Protein AF-A0A8J2LD97-F1 (afdb_monomer_lite)

Structure (mmCIF, N/CA/C/O backbone):
data_AF-A0A8J2LD97-F1
#
_entry.id   AF-A0A8J2LD97-F1
#
loop_
_atom_site.group_PDB
_atom_site.id
_atom_site.type_symbol
_atom_site.label_atom_id
_atom_site.label_alt_id
_atom_site.label_comp_id
_atom_site.label_asym_id
_atom_site.label_entity_id
_atom_site.label_seq_id
_atom_site.pdbx_PDB_ins_code
_atom_site.Cartn_x
_atom_site.Cartn_y
_atom_site.Cartn_z
_atom_site.occupancy
_atom_site.B_iso_or_equiv
_atom_site.auth_seq_id
_atom_site.au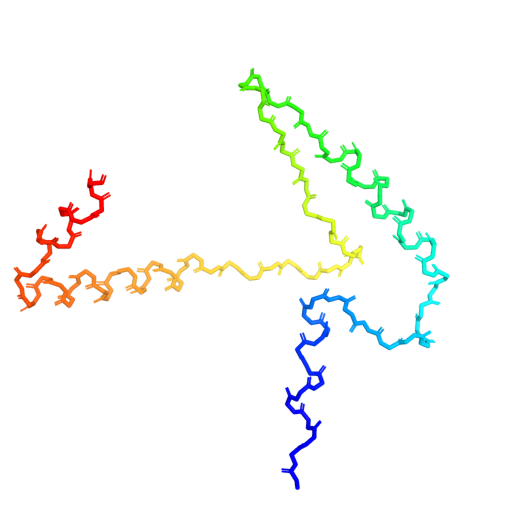th_comp_id
_atom_site.auth_asym_id
_atom_site.auth_atom_id
_atom_site.pdbx_PDB_model_num
ATOM 1 N N . MET A 1 1 ? -24.554 -20.482 -14.079 1.00 44.66 1 MET A N 1
ATOM 2 C CA . MET A 1 1 ? -23.519 -20.770 -13.064 1.00 44.66 1 MET A CA 1
ATOM 3 C C . MET A 1 1 ? -22.583 -19.559 -12.944 1.00 44.66 1 MET A C 1
ATOM 5 O O . MET A 1 1 ? -21.499 -19.591 -13.496 1.00 44.66 1 MET A O 1
ATOM 9 N N . LEU A 1 2 ? -23.025 -18.467 -12.299 1.00 48.50 2 LEU A N 1
ATOM 10 C CA . LEU A 1 2 ? -22.230 -17.252 -12.012 1.00 48.50 2 LEU A CA 1
ATOM 11 C C . LEU A 1 2 ? -22.862 -16.482 -10.827 1.00 48.50 2 LEU A C 1
ATOM 13 O O . LEU A 1 2 ? -23.422 -15.409 -11.012 1.00 48.50 2 LEU A O 1
ATOM 17 N N . THR A 1 3 ? -22.836 -17.034 -9.610 1.00 45.50 3 THR A N 1
ATOM 18 C CA . THR A 1 3 ? -23.392 -16.345 -8.418 1.00 45.50 3 THR A CA 1
ATOM 19 C C . THR A 1 3 ? -22.446 -16.278 -7.216 1.00 45.50 3 THR A C 1
ATOM 21 O O . THR A 1 3 ? -22.757 -15.603 -6.245 1.00 45.50 3 THR A O 1
ATOM 24 N N . LEU A 1 4 ? -21.262 -16.902 -7.265 1.00 54.19 4 LEU A N 1
ATOM 25 C CA . LEU A 1 4 ? -20.371 -16.996 -6.093 1.00 54.19 4 LEU A CA 1
ATOM 26 C C . LEU A 1 4 ? -19.225 -15.971 -6.048 1.00 54.19 4 LEU A C 1
ATOM 28 O O . LEU A 1 4 ? -18.601 -15.808 -5.004 1.00 54.19 4 LEU A O 1
ATOM 32 N N . LEU A 1 5 ? -18.933 -15.265 -7.146 1.00 51.12 5 LEU A N 1
ATOM 33 C CA . LEU A 1 5 ? -17.829 -14.291 -7.182 1.00 51.12 5 LEU A CA 1
ATOM 34 C C . LEU A 1 5 ? -18.249 -12.870 -6.784 1.00 51.12 5 LEU A C 1
ATOM 36 O O . LEU A 1 5 ? -17.404 -12.084 -6.364 1.00 51.12 5 LEU A O 1
ATOM 40 N N . THR A 1 6 ? -19.535 -12.530 -6.874 1.00 51.19 6 THR A N 1
ATOM 41 C CA . THR A 1 6 ? -20.039 -11.197 -6.508 1.00 51.19 6 THR A CA 1
ATOM 42 C C . THR A 1 6 ? -20.277 -11.039 -5.006 1.00 51.19 6 THR A C 1
ATOM 44 O O . THR A 1 6 ? -20.179 -9.925 -4.502 1.00 51.19 6 THR A O 1
ATOM 47 N N . LEU A 1 7 ? -20.500 -12.138 -4.276 1.00 50.31 7 LEU A N 1
ATOM 48 C CA . LEU A 1 7 ? -20.801 -12.106 -2.838 1.00 50.31 7 LEU A CA 1
ATOM 49 C C . LEU A 1 7 ? -19.565 -11.798 -1.968 1.00 50.31 7 LEU A C 1
ATOM 51 O O . LEU A 1 7 ? -19.684 -11.237 -0.889 1.00 50.31 7 LEU A O 1
ATOM 55 N N . ARG A 1 8 ? -18.350 -12.059 -2.470 1.00 50.66 8 ARG A N 1
ATOM 56 C CA . ARG A 1 8 ? -17.086 -11.848 -1.733 1.00 50.66 8 ARG A CA 1
ATOM 57 C C . ARG A 1 8 ? -16.509 -10.430 -1.807 1.00 50.66 8 ARG A C 1
ATOM 59 O O . ARG A 1 8 ? -15.445 -10.180 -1.249 1.00 50.66 8 ARG A O 1
ATOM 66 N N . LYS A 1 9 ? -17.165 -9.503 -2.513 1.00 53.88 9 LYS A N 1
ATOM 67 C CA . LYS A 1 9 ? -16.709 -8.102 -2.616 1.00 53.88 9 LYS A CA 1
ATOM 68 C C . LYS A 1 9 ? -17.286 -7.187 -1.532 1.00 53.88 9 LYS A C 1
ATOM 70 O O . LYS A 1 9 ? -16.741 -6.109 -1.331 1.00 53.88 9 LYS A O 1
ATOM 75 N N . LEU A 1 10 ? -18.351 -7.611 -0.852 1.00 52.88 10 LEU A N 1
ATOM 76 C CA . LEU A 1 10 ? -19.026 -6.833 0.191 1.00 52.88 10 LEU A CA 1
ATOM 77 C C . LEU A 1 10 ? -18.434 -7.093 1.586 1.00 52.88 10 LEU A C 1
ATOM 79 O O . LEU A 1 10 ? -18.164 -6.133 2.305 1.00 52.88 10 LEU A O 1
ATOM 83 N N . ASP A 1 11 ? -18.079 -8.344 1.900 1.00 49.84 11 ASP A N 1
ATOM 84 C CA . ASP A 1 11 ? -17.385 -8.697 3.153 1.00 49.84 11 ASP A CA 1
ATOM 85 C C . ASP A 1 11 ? -16.025 -7.997 3.304 1.00 49.84 11 ASP A C 1
ATOM 87 O O . ASP A 1 11 ? -15.653 -7.579 4.395 1.00 49.84 11 ASP A O 1
ATOM 91 N N . ALA A 1 12 ? -15.289 -7.795 2.205 1.00 53.72 12 ALA A N 1
ATOM 92 C CA . ALA A 1 12 ? -13.995 -7.104 2.231 1.00 53.72 12 ALA A CA 1
ATOM 93 C C . ALA A 1 12 ? -14.097 -5.607 2.596 1.00 53.72 12 ALA A C 1
ATOM 95 O O . ALA A 1 12 ? -13.087 -4.996 2.938 1.00 53.72 12 ALA A O 1
ATOM 96 N N . ILE A 1 13 ? -15.298 -5.020 2.507 1.00 58.50 13 ILE A N 1
ATOM 97 C CA . ILE A 1 13 ? -15.600 -3.624 2.875 1.00 58.50 13 ILE A CA 1
ATOM 98 C C . ILE A 1 13 ? -16.430 -3.585 4.181 1.00 58.50 13 ILE A C 1
ATOM 100 O O . ILE A 1 13 ? -16.805 -2.515 4.650 1.00 58.50 13 ILE A O 1
ATOM 104 N N . GLY A 1 14 ? -16.696 -4.739 4.809 1.00 52.72 14 GLY A N 1
ATOM 105 C CA . GLY A 1 14 ? -17.446 -4.827 6.066 1.00 52.72 14 GLY A CA 1
ATOM 106 C C . GLY A 1 14 ? -18.962 -4.675 5.916 1.00 52.72 14 GLY A C 1
ATOM 107 O O . GLY A 1 14 ? -19.632 -4.279 6.866 1.00 52.72 14 GLY A O 1
ATOM 108 N N . ILE A 1 15 ? -19.516 -4.962 4.734 1.00 57.59 15 ILE A N 1
ATOM 109 C CA . ILE A 1 15 ? -20.966 -4.984 4.512 1.00 57.59 15 ILE A CA 1
ATOM 110 C C . ILE A 1 15 ? -21.412 -6.449 4.509 1.00 57.59 15 ILE A C 1
ATOM 112 O O . ILE A 1 15 ? -21.332 -7.116 3.480 1.00 57.59 15 ILE A O 1
ATOM 116 N N . SER A 1 16 ? -21.867 -6.941 5.661 1.00 59.59 16 SER A N 1
ATOM 117 C CA . SER A 1 16 ? -22.441 -8.286 5.808 1.00 59.59 16 SER A CA 1
ATOM 118 C C . SER A 1 16 ? -23.968 -8.223 5.963 1.00 59.59 16 SER A C 1
ATOM 120 O O . SER A 1 16 ? -24.527 -7.189 6.337 1.00 59.59 16 SER A O 1
ATOM 122 N N . ASP A 1 17 ? -24.642 -9.327 5.627 1.00 52.84 17 ASP A N 1
ATOM 123 C CA . ASP A 1 17 ? -26.105 -9.442 5.626 1.00 52.84 17 ASP A CA 1
ATOM 124 C C . ASP A 1 17 ? -26.692 -9.269 7.040 1.00 52.84 17 ASP A C 1
ATOM 126 O O . ASP A 1 17 ? -26.146 -9.756 8.031 1.00 52.84 17 ASP A O 1
ATOM 130 N N . SER A 1 18 ? -27.828 -8.573 7.132 1.00 54.66 18 SER A N 1
ATOM 131 C CA . SER A 1 18 ? -28.391 -7.968 8.355 1.00 54.66 18 SER A CA 1
ATOM 132 C C . SER A 1 18 ? -28.826 -8.935 9.470 1.00 54.66 18 SER A C 1
ATOM 134 O O . SER A 1 18 ? -29.453 -8.503 10.436 1.00 54.66 18 SER A O 1
ATOM 136 N N . ALA A 1 19 ? -28.571 -10.236 9.330 1.00 51.84 19 ALA A N 1
ATOM 137 C CA . ALA A 1 19 ? -29.089 -11.281 10.211 1.00 51.84 19 ALA A CA 1
ATOM 138 C C . ALA A 1 19 ? -28.093 -11.758 11.288 1.00 51.84 19 ALA A C 1
ATOM 140 O O . ALA A 1 19 ? -28.514 -12.429 12.227 1.00 51.84 19 ALA A O 1
ATOM 141 N N . GLU A 1 20 ? -26.803 -11.408 11.194 1.00 51.97 20 GLU A N 1
ATOM 142 C CA . GLU A 1 20 ? -25.760 -11.863 12.141 1.00 51.97 20 GLU A CA 1
ATOM 143 C C . GLU A 1 20 ? -25.262 -10.771 13.106 1.00 51.97 20 GLU A C 1
ATOM 145 O O . GLU A 1 20 ? -24.351 -10.987 13.909 1.00 51.97 20 GLU A O 1
ATOM 150 N N . CYS A 1 21 ? -25.861 -9.584 13.075 1.00 50.66 21 CYS A N 1
ATOM 151 C CA . CYS A 1 21 ? -25.439 -8.481 13.924 1.00 50.66 21 CYS A CA 1
ATOM 152 C C . CYS A 1 21 ? -25.938 -8.691 15.371 1.00 50.66 21 CYS A C 1
ATOM 154 O O . CYS A 1 21 ? -27.137 -8.628 15.643 1.00 50.66 21 CYS A O 1
ATOM 156 N N . LYS A 1 22 ? -25.016 -8.786 16.346 1.00 55.38 22 LYS A N 1
ATOM 157 C CA . LYS A 1 22 ? -25.221 -8.054 17.620 1.00 55.38 22 LYS A CA 1
ATOM 158 C C . LYS A 1 22 ? -25.706 -6.648 17.255 1.00 55.38 22 LYS A C 1
ATOM 160 O O . LYS A 1 22 ? -25.234 -6.174 16.222 1.00 55.38 22 LYS A O 1
ATOM 165 N N . SER A 1 23 ? -26.629 -6.040 18.018 1.00 65.88 23 SER A N 1
ATOM 166 C CA . SER A 1 23 ? -27.308 -4.795 17.604 1.00 65.88 23 SER A CA 1
ATOM 167 C C . SER A 1 23 ? -26.296 -3.880 16.917 1.00 65.88 23 SER A C 1
ATOM 169 O O . SER A 1 23 ? -25.194 -3.645 17.420 1.00 65.88 23 SER A O 1
ATOM 171 N N . ARG A 1 24 ? -26.577 -3.528 15.665 1.00 65.88 24 ARG A N 1
ATOM 172 C CA . ARG A 1 24 ? -25.647 -2.783 14.816 1.00 65.88 24 ARG A CA 1
ATOM 173 C C . ARG A 1 24 ? -25.109 -1.552 15.560 1.00 65.88 24 ARG A C 1
ATOM 175 O O . ARG A 1 24 ? -23.936 -1.214 15.412 1.00 65.8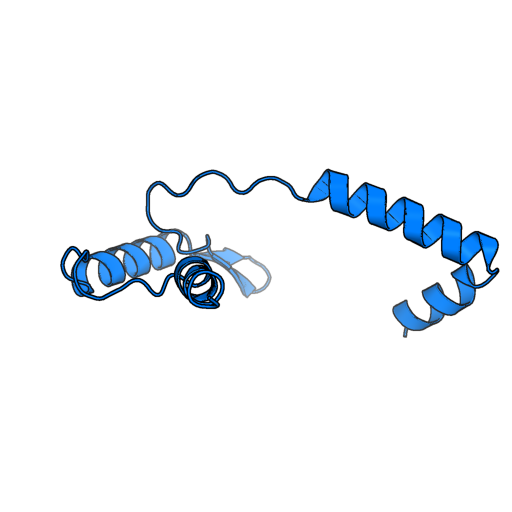8 24 ARG A O 1
ATOM 182 N N . GLU A 1 25 ? -25.947 -0.966 16.415 1.00 70.69 25 GLU A N 1
ATOM 183 C CA . GLU A 1 25 ? -25.602 0.123 17.320 1.00 70.69 25 GLU A CA 1
ATOM 184 C C . GLU A 1 25 ? -24.448 -0.206 18.286 1.00 70.69 25 GLU A C 1
ATOM 186 O O . GLU A 1 25 ? -23.535 0.606 18.426 1.00 70.69 25 GLU A O 1
ATOM 191 N N . ASP A 1 26 ? -24.422 -1.386 18.914 1.00 74.56 26 ASP A N 1
ATOM 192 C CA . ASP A 1 26 ? -23.370 -1.760 19.873 1.00 74.56 26 ASP A CA 1
ATOM 193 C C . ASP A 1 26 ? -21.991 -1.866 19.196 1.00 74.56 26 ASP A C 1
ATOM 195 O O . ASP A 1 26 ? -20.967 -1.471 19.764 1.00 74.56 26 ASP A O 1
ATOM 199 N N . LEU A 1 27 ? -21.952 -2.382 17.962 1.00 71.88 27 LEU A N 1
ATOM 200 C CA . LEU A 1 27 ? -20.723 -2.480 17.167 1.00 71.88 27 LEU A CA 1
ATOM 201 C C . LEU A 1 27 ? -20.237 -1.106 16.698 1.00 71.88 27 LEU A C 1
ATOM 203 O O . LEU A 1 27 ? -19.044 -0.810 16.790 1.00 71.88 27 LEU A O 1
ATOM 207 N N . GLU A 1 28 ? -21.155 -0.258 16.233 1.00 74.19 28 GLU A N 1
ATOM 208 C CA . GLU A 1 28 ? -20.852 1.123 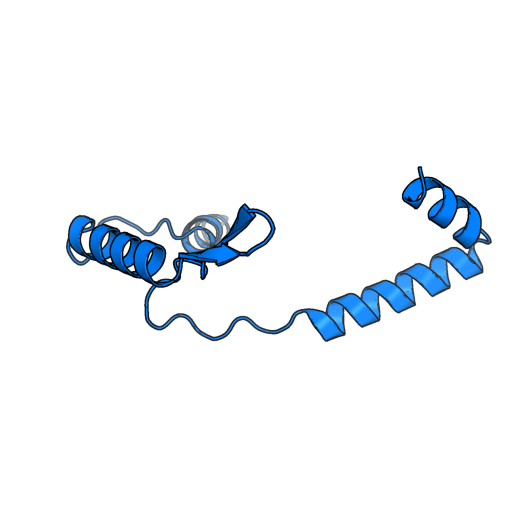15.851 1.00 74.19 28 GLU A CA 1
ATOM 209 C C . GLU A 1 28 ? -20.319 1.924 17.049 1.00 74.19 28 GLU A C 1
ATOM 211 O O . GLU A 1 28 ? -19.322 2.641 16.932 1.00 74.19 28 GLU A O 1
ATOM 216 N N . GLN A 1 29 ? -20.918 1.748 18.228 1.00 79.94 29 GLN A N 1
ATOM 217 C CA . GLN A 1 29 ? -20.505 2.443 19.442 1.00 79.94 29 GLN A CA 1
ATOM 218 C C . GLN A 1 29 ? -19.131 1.978 19.941 1.00 79.94 29 GLN A C 1
ATOM 220 O O . GLN A 1 29 ? -18.308 2.811 20.334 1.00 79.94 29 GLN A O 1
ATOM 225 N N . ALA A 1 30 ? -18.836 0.679 19.858 1.00 78.06 30 ALA A N 1
ATOM 226 C CA . ALA A 1 30 ? -17.507 0.150 20.161 1.00 78.06 30 ALA A CA 1
ATOM 227 C C . ALA A 1 30 ? -16.435 0.670 19.183 1.00 78.06 30 ALA A C 1
ATOM 229 O O . ALA A 1 30 ? -15.338 1.042 19.608 1.00 78.06 30 ALA A O 1
ATOM 230 N N . ALA A 1 31 ? -16.753 0.753 17.886 1.00 75.06 31 ALA A N 1
ATOM 231 C CA . ALA A 1 31 ? -15.845 1.292 16.873 1.00 75.06 31 ALA A CA 1
ATOM 232 C C . ALA A 1 31 ? -15.548 2.784 17.100 1.00 75.06 31 ALA A C 1
ATOM 234 O O . ALA A 1 31 ? -14.391 3.203 17.022 1.00 75.06 31 ALA A O 1
ATOM 235 N N . LEU A 1 32 ? -16.569 3.577 17.447 1.00 80.56 32 LEU A N 1
ATOM 236 C CA . LEU A 1 32 ? -16.411 4.995 17.782 1.00 80.56 32 LEU A CA 1
ATOM 237 C C . LEU A 1 32 ? -15.542 5.203 19.027 1.00 80.56 32 LEU A C 1
ATOM 239 O O . LEU A 1 32 ? -14.645 6.047 19.009 1.00 80.56 32 LEU A O 1
ATOM 243 N N . GLN A 1 33 ? -15.769 4.425 20.090 1.00 82.88 33 GLN A N 1
ATOM 244 C CA . GLN A 1 33 ? -14.945 4.491 21.301 1.00 82.88 33 GLN A CA 1
ATOM 245 C C . GLN A 1 33 ? -13.482 4.145 21.006 1.00 82.88 33 GLN A C 1
ATOM 247 O O . GLN A 1 33 ? -12.580 4.865 21.437 1.00 82.88 33 GLN A O 1
ATOM 252 N N . TYR A 1 34 ? -13.238 3.086 20.230 1.00 81.19 34 TYR A N 1
ATOM 253 C CA . TYR A 1 34 ? -11.887 2.691 19.835 1.00 81.19 34 TYR A CA 1
ATOM 254 C C . TYR A 1 34 ? -11.196 3.766 18.986 1.00 81.19 34 TYR A C 1
ATOM 256 O O . TYR A 1 34 ? -10.025 4.085 19.206 1.00 81.19 34 TYR A O 1
ATOM 264 N N . PHE A 1 35 ? -11.921 4.373 18.046 1.00 80.12 35 PHE A N 1
ATOM 265 C CA . PHE A 1 35 ? -11.401 5.461 17.222 1.00 80.12 35 PHE A CA 1
ATOM 266 C C . PHE A 1 35 ? -11.004 6.678 18.068 1.00 80.12 35 PHE A C 1
ATOM 268 O O . PHE A 1 35 ? -9.906 7.207 17.910 1.00 80.12 35 PHE A O 1
ATOM 275 N N . GLN A 1 36 ? -11.852 7.093 19.013 1.00 82.50 36 GLN A N 1
ATOM 276 C CA . GLN A 1 36 ? -11.547 8.212 19.913 1.00 82.50 36 GLN A CA 1
ATOM 277 C C . GLN A 1 36 ? -10.319 7.942 20.789 1.00 82.50 36 GLN A C 1
ATOM 279 O O . GLN A 1 36 ? -9.508 8.840 20.987 1.00 82.50 36 GLN A O 1
ATOM 284 N N . GLN A 1 37 ? -10.166 6.715 21.293 1.00 82.38 37 GLN A N 1
ATOM 285 C CA . GLN A 1 37 ? -9.023 6.330 22.127 1.00 82.38 37 GLN A CA 1
ATOM 286 C C . GLN A 1 37 ? -7.718 6.205 21.335 1.00 82.38 37 GLN A C 1
ATOM 288 O O . GLN A 1 37 ? -6.651 6.494 21.867 1.00 82.38 37 GLN A O 1
ATOM 293 N N . SER A 1 38 ? -7.794 5.756 20.082 1.00 80.44 38 SER A N 1
ATOM 294 C CA . SER A 1 38 ? -6.617 5.531 19.237 1.00 80.44 38 SER A CA 1
ATOM 295 C C . SER A 1 38 ? -6.194 6.754 18.425 1.00 80.44 38 SER A C 1
ATOM 297 O O . SER A 1 38 ? -5.108 6.744 17.849 1.00 80.44 38 SER A O 1
ATOM 299 N N . THR A 1 39 ? -7.020 7.803 18.375 1.00 83.06 39 THR A N 1
ATOM 300 C CA . THR A 1 39 ? -6.687 9.043 17.674 1.00 83.06 39 THR A CA 1
ATOM 301 C C . THR A 1 39 ? -5.784 9.918 18.536 1.00 83.06 39 THR A C 1
ATOM 303 O O . THR A 1 39 ? -6.210 10.479 19.544 1.00 83.06 39 THR A O 1
ATOM 306 N N . THR A 1 40 ? -4.542 10.097 18.100 1.00 86.19 40 THR A N 1
ATOM 307 C CA . THR A 1 40 ? -3.565 10.999 18.713 1.00 86.19 40 THR A CA 1
ATOM 308 C C . THR A 1 40 ? -3.252 12.149 17.764 1.00 86.19 40 THR A C 1
ATOM 310 O O . THR A 1 40 ? -3.086 11.965 16.558 1.00 86.19 40 THR A O 1
ATOM 313 N N . ARG A 1 41 ? -3.166 13.368 18.303 1.00 86.56 41 ARG A N 1
ATOM 314 C CA . ARG A 1 41 ? -2.708 14.533 17.544 1.00 86.56 41 ARG A CA 1
ATOM 315 C C . ARG A 1 41 ? -1.189 14.634 17.640 1.00 86.56 41 ARG A C 1
ATOM 317 O O . ARG A 1 41 ? -0.646 14.767 18.732 1.00 86.56 41 ARG A O 1
ATOM 324 N N . LEU A 1 42 ? -0.528 14.598 16.493 1.00 86.19 42 LEU A N 1
ATOM 325 C CA . LEU A 1 42 ? 0.910 14.781 16.358 1.00 86.19 42 LEU A CA 1
ATOM 326 C C . LEU A 1 42 ? 1.280 16.268 16.463 1.00 86.19 42 LEU A C 1
ATOM 328 O O . LEU A 1 42 ? 0.481 17.156 16.153 1.00 86.19 42 LEU A O 1
ATOM 332 N N . GLU A 1 43 ? 2.524 16.544 16.856 1.00 85.75 43 GLU A N 1
ATOM 333 C CA . GLU A 1 43 ? 3.044 17.906 17.070 1.00 85.75 43 GLU A CA 1
ATOM 334 C C . GLU A 1 43 ? 2.998 18.781 15.806 1.00 85.75 43 GLU A C 1
ATOM 336 O O . GLU A 1 43 ? 2.805 19.991 15.883 1.00 85.75 43 GLU A O 1
ATOM 341 N N . ASN A 1 44 ? 3.081 18.168 14.623 1.00 88.44 44 ASN A N 1
ATOM 342 C CA . ASN A 1 44 ? 2.949 18.846 13.328 1.00 88.44 44 ASN A CA 1
ATOM 343 C C . ASN A 1 44 ? 1.490 19.172 12.938 1.00 88.44 44 ASN A C 1
ATOM 345 O O . ASN A 1 44 ? 1.229 19.587 11.809 1.00 88.44 44 ASN A O 1
ATOM 349 N N . GLY A 1 45 ? 0.532 18.940 13.839 1.00 85.50 45 GLY A N 1
ATOM 350 C CA . GLY A 1 45 ? -0.888 19.203 13.624 1.00 85.50 45 GLY A CA 1
ATOM 351 C C . GLY A 1 45 ? -1.648 18.109 12.871 1.00 85.50 45 GLY A C 1
ATOM 352 O O . GLY A 1 45 ? -2.845 18.283 12.648 1.00 85.50 45 GLY A O 1
ATOM 353 N N . ARG A 1 46 ? -1.003 16.994 12.498 1.00 88.56 46 ARG A N 1
ATOM 354 C CA . ARG A 1 46 ? -1.670 15.833 11.883 1.00 88.56 46 ARG A CA 1
ATOM 355 C C . ARG A 1 46 ? -2.313 14.941 12.946 1.00 88.56 46 ARG A C 1
ATOM 357 O O . ARG A 1 46 ? -1.873 14.922 14.090 1.00 88.56 46 ARG A O 1
ATOM 364 N N . PHE A 1 47 ? -3.338 14.190 12.561 1.00 83.75 47 PHE A N 1
ATOM 365 C CA . PHE A 1 47 ? -3.931 13.155 13.406 1.00 83.75 47 PHE A CA 1
ATOM 366 C C . PHE A 1 47 ? -3.470 11.784 12.925 1.00 83.75 47 PHE A C 1
ATOM 368 O O . PHE A 1 47 ? -3.484 11.511 11.725 1.00 83.75 47 PHE A O 1
ATOM 375 N N . GLU A 1 48 ? -3.081 10.937 13.865 1.00 80.75 48 GLU A N 1
ATOM 376 C CA . GLU A 1 48 ? -2.849 9.516 13.649 1.00 80.75 48 GLU A CA 1
ATOM 377 C C . GLU A 1 48 ? -3.942 8.757 14.394 1.00 80.75 48 GLU A C 1
ATOM 379 O O . GLU A 1 48 ? -4.168 9.016 15.572 1.00 80.75 48 GLU A O 1
ATOM 384 N N . ALA A 1 49 ? -4.651 7.865 13.711 1.00 79.38 49 ALA A N 1
ATOM 385 C CA . ALA A 1 49 ? -5.680 7.027 14.308 1.00 79.38 49 ALA A CA 1
ATOM 386 C C . ALA A 1 49 ? -5.417 5.576 13.922 1.00 79.38 49 ALA A C 1
ATOM 388 O O . ALA A 1 49 ? -5.052 5.292 12.775 1.00 79.38 49 ALA A O 1
ATOM 389 N N . ALA A 1 50 ? -5.626 4.655 14.861 1.00 72.44 50 ALA A N 1
ATOM 390 C CA . ALA A 1 50 ? -5.648 3.246 14.507 1.00 72.44 50 ALA A CA 1
ATOM 391 C C . ALA A 1 50 ? -6.877 2.980 13.633 1.00 72.44 50 ALA A C 1
ATOM 393 O O . ALA A 1 50 ? -7.958 3.535 13.846 1.00 72.44 50 ALA A O 1
ATOM 394 N N . LEU A 1 51 ? -6.707 2.127 12.627 1.00 69.81 51 LEU A N 1
ATOM 395 C CA . LEU A 1 51 ? -7.814 1.725 11.771 1.00 69.81 51 LEU A CA 1
ATOM 396 C C . LEU A 1 51 ? -8.916 1.076 12.633 1.00 69.81 51 LEU A C 1
ATOM 398 O O . LEU A 1 51 ? -8.594 0.286 13.527 1.00 69.81 51 LEU A O 1
ATOM 402 N N . PRO A 1 52 ? -10.200 1.406 12.394 1.00 64.69 52 PRO A N 1
ATOM 403 C CA . PRO A 1 52 ? -11.323 0.906 13.180 1.00 64.69 52 PRO A CA 1
ATOM 404 C C . PRO A 1 52 ? -11.630 -0.538 12.766 1.00 64.69 52 PRO A C 1
ATOM 406 O O . PRO A 1 52 ? -12.629 -0.827 12.110 1.00 64.69 52 PRO A O 1
ATOM 409 N N . TRP A 1 53 ? -10.717 -1.452 13.081 1.00 64.62 53 TRP A N 1
ATOM 410 C CA . TRP A 1 53 ? -10.905 -2.869 12.819 1.00 64.62 53 TRP A CA 1
ATOM 411 C C . TRP A 1 53 ? -11.960 -3.441 13.761 1.00 64.62 53 TRP A C 1
ATOM 413 O O . TRP A 1 53 ? -12.056 -3.068 14.932 1.00 64.62 53 TRP A O 1
ATOM 423 N N . ILE A 1 54 ? -12.701 -4.426 13.266 1.00 60.59 54 ILE A N 1
ATOM 424 C CA . ILE A 1 54 ? -13.519 -5.288 14.113 1.00 60.59 54 ILE A CA 1
ATOM 425 C C . ILE A 1 54 ? -12.570 -6.045 15.059 1.00 60.59 54 ILE A C 1
ATOM 427 O O . ILE A 1 54 ? -11.554 -6.599 14.629 1.00 60.59 54 ILE A O 1
ATOM 431 N N . GLN A 1 55 ? -12.887 -6.053 16.356 1.00 62.41 55 GLN A N 1
ATOM 432 C CA . GLN A 1 55 ? -12.150 -6.807 17.376 1.00 62.41 55 GLN A CA 1
ATOM 433 C C . GLN A 1 55 ? -11.963 -8.269 16.929 1.00 62.41 55 GLN A C 1
ATOM 435 O O . GLN A 1 55 ? -12.934 -8.944 16.594 1.00 62.41 55 GLN A O 1
ATOM 440 N N . GLY A 1 56 ? -10.718 -8.761 16.929 1.00 63.62 56 GLY A N 1
ATOM 441 C CA . GLY A 1 56 ? -10.391 -10.138 16.535 1.00 63.62 56 GLY A CA 1
ATOM 442 C C . GLY A 1 56 ? -10.038 -10.344 15.057 1.00 63.62 56 GLY A C 1
ATOM 443 O O . GLY A 1 56 ? -9.882 -11.489 14.634 1.00 63.62 56 GLY A O 1
ATOM 444 N N . HIS A 1 57 ? -9.882 -9.276 14.268 1.00 66.12 57 HIS A N 1
ATOM 445 C CA . HIS A 1 57 ? -9.392 -9.405 12.896 1.00 66.12 57 HIS A CA 1
ATOM 446 C C . HIS A 1 57 ? -7.947 -9.953 12.873 1.00 66.12 57 HIS A C 1
ATOM 448 O O . HIS A 1 57 ? -7.105 -9.487 13.650 1.00 66.12 57 HIS A O 1
ATOM 454 N N . PRO A 1 58 ? -7.621 -10.922 11.994 1.00 69.81 58 PRO A N 1
ATOM 455 C CA . PRO A 1 58 ? -6.259 -11.430 11.861 1.00 69.81 58 PRO A CA 1
ATOM 456 C C . PRO A 1 58 ? -5.290 -10.313 11.462 1.00 69.81 58 PRO A C 1
ATOM 458 O O . PRO A 1 58 ? -5.655 -9.381 10.739 1.00 69.81 58 PRO A O 1
ATOM 461 N N . ILE A 1 59 ? -4.037 -10.430 11.911 1.00 73.19 59 ILE A N 1
ATOM 462 C CA . ILE A 1 59 ? -2.958 -9.532 11.488 1.00 73.19 59 ILE A CA 1
ATOM 463 C C . ILE A 1 59 ? -2.899 -9.560 9.960 1.00 73.19 59 ILE A C 1
ATOM 465 O O . ILE A 1 59 ? -2.829 -10.635 9.357 1.00 73.19 59 ILE A O 1
ATOM 469 N N . LEU A 1 60 ? -2.953 -8.383 9.335 1.00 75.19 60 LEU A N 1
ATOM 470 C CA . LEU A 1 60 ? -2.839 -8.291 7.887 1.00 75.19 60 LEU A CA 1
ATOM 471 C C . LEU A 1 60 ? -1.476 -8.840 7.451 1.00 75.19 60 LEU A C 1
ATOM 473 O O . LEU A 1 60 ? -0.455 -8.476 8.042 1.00 75.19 60 LEU A O 1
ATOM 477 N N . PRO A 1 61 ? -1.429 -9.698 6.421 1.00 80.19 61 PRO A N 1
ATOM 478 C CA . PRO A 1 61 ? -0.157 -10.154 5.894 1.00 80.19 61 PRO A CA 1
ATOM 479 C C . PRO A 1 61 ? 0.621 -8.951 5.351 1.00 80.19 61 PRO A C 1
ATOM 481 O O . PRO A 1 61 ? 0.072 -8.127 4.615 1.00 80.19 61 PRO A O 1
ATOM 484 N N . SER A 1 62 ? 1.906 -8.859 5.699 1.00 85.62 62 SER A N 1
ATOM 485 C CA . SER A 1 62 ? 2.778 -7.829 5.134 1.00 85.62 62 SER A CA 1
ATOM 486 C C . SER A 1 62 ? 2.896 -8.025 3.621 1.00 85.62 62 SER A C 1
ATOM 488 O O . SER A 1 62 ? 3.188 -9.121 3.139 1.00 85.62 62 SER A O 1
ATOM 490 N N . ASN A 1 63 ? 2.672 -6.952 2.861 1.00 91.00 63 ASN A N 1
ATOM 491 C CA . ASN A 1 63 ? 2.866 -6.926 1.412 1.00 91.00 63 ASN A CA 1
ATOM 492 C C . ASN A 1 63 ? 4.276 -6.453 1.012 1.00 91.00 63 ASN A C 1
ATOM 494 O O . ASN A 1 63 ? 4.554 -6.331 -0.183 1.00 91.00 63 ASN A O 1
ATOM 498 N N . GLU A 1 64 ? 5.153 -6.208 1.986 1.00 91.38 64 GLU A N 1
ATOM 499 C CA . GLU A 1 64 ? 6.467 -5.593 1.799 1.00 91.38 64 GLU A CA 1
ATOM 500 C C . GLU A 1 64 ?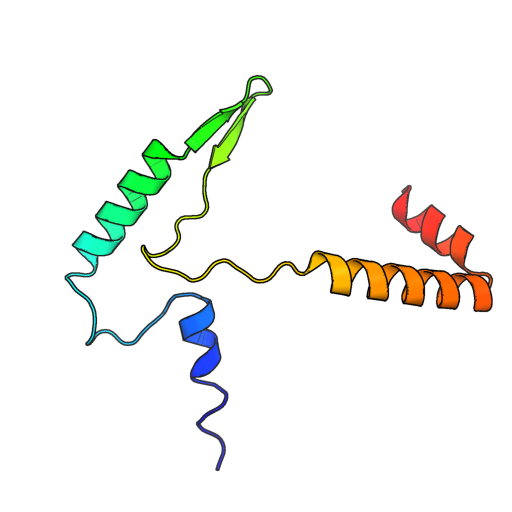 7.354 -6.403 0.850 1.00 91.38 64 GLU A C 1
ATOM 502 O O . GLU A 1 64 ? 7.843 -5.877 -0.148 1.00 91.38 64 GLU A O 1
ATOM 507 N N . GLU A 1 65 ? 7.501 -7.708 1.089 1.00 93.88 65 GLU A N 1
ATOM 508 C CA . GLU A 1 65 ? 8.363 -8.566 0.267 1.00 93.88 65 GLU A CA 1
ATOM 509 C C . GLU A 1 65 ? 7.873 -8.638 -1.190 1.00 93.88 65 GLU A C 1
ATOM 511 O O . GLU A 1 65 ? 8.657 -8.607 -2.143 1.00 93.88 65 GLU A O 1
ATOM 516 N N . VAL A 1 66 ? 6.552 -8.700 -1.378 1.00 94.44 66 VAL A N 1
ATOM 517 C CA . VAL A 1 66 ? 5.927 -8.738 -2.706 1.00 94.44 66 VAL A CA 1
ATOM 518 C C . VAL A 1 66 ? 6.113 -7.403 -3.422 1.00 94.44 66 VAL A C 1
ATOM 520 O O . VAL A 1 66 ? 6.438 -7.388 -4.612 1.00 94.44 66 VAL A O 1
ATOM 523 N N . ALA A 1 67 ? 5.927 -6.290 -2.714 1.00 96.00 67 ALA A N 1
ATOM 524 C CA . ALA A 1 67 ? 6.150 -4.953 -3.248 1.00 96.00 67 ALA A CA 1
ATOM 525 C C . ALA A 1 67 ? 7.621 -4.757 -3.643 1.00 96.00 67 ALA A C 1
ATOM 527 O O . ALA A 1 67 ? 7.893 -4.325 -4.762 1.00 96.00 67 ALA A O 1
ATOM 528 N N . MET A 1 68 ? 8.560 -5.183 -2.796 1.00 96.50 68 MET A N 1
ATOM 529 C CA . MET A 1 68 ? 9.996 -5.116 -3.070 1.00 96.50 68 MET A CA 1
ATOM 530 C C . MET A 1 68 ? 10.379 -5.941 -4.306 1.00 96.50 68 MET A C 1
ATOM 532 O O . MET A 1 68 ? 11.066 -5.453 -5.204 1.00 96.50 68 MET A O 1
ATOM 536 N N . LYS A 1 69 ? 9.875 -7.176 -4.427 1.00 97.69 69 LYS A N 1
ATOM 537 C CA . LYS A 1 69 ? 10.098 -8.012 -5.622 1.00 97.69 69 LYS A CA 1
ATOM 538 C C . LYS A 1 69 ? 9.556 -7.357 -6.894 1.00 97.69 69 LYS A C 1
ATOM 540 O O . LYS A 1 69 ? 10.212 -7.400 -7.938 1.00 97.69 69 LYS A O 1
ATOM 545 N N . ARG A 1 70 ? 8.367 -6.748 -6.820 1.00 97.81 70 ARG A N 1
ATOM 546 C CA . ARG A 1 70 ? 7.767 -6.012 -7.946 1.00 97.81 70 ARG A CA 1
ATOM 547 C C . ARG A 1 70 ? 8.599 -4.795 -8.325 1.00 97.81 70 ARG A C 1
ATOM 549 O O . ARG A 1 70 ? 8.824 -4.605 -9.517 1.00 97.81 70 ARG A O 1
ATOM 556 N N . LEU A 1 71 ? 9.084 -4.042 -7.339 1.00 96.56 71 LEU A N 1
ATOM 557 C CA . LEU A 1 71 ? 9.967 -2.899 -7.544 1.00 96.56 71 LEU A CA 1
ATOM 558 C C . LEU A 1 71 ? 11.220 -3.324 -8.310 1.00 96.56 71 LEU A C 1
ATOM 560 O O . LEU A 1 71 ? 11.442 -2.846 -9.415 1.00 96.56 71 LEU A O 1
ATOM 564 N N . VAL A 1 72 ? 11.961 -4.314 -7.802 1.00 97.69 72 VAL A N 1
ATOM 565 C CA . VAL A 1 72 ? 13.180 -4.818 -8.460 1.00 97.69 72 VAL A CA 1
ATOM 566 C C . VAL A 1 72 ? 12.897 -5.290 -9.889 1.00 97.69 72 VAL A C 1
ATOM 568 O O . VAL A 1 72 ? 13.667 -5.008 -10.807 1.00 97.69 72 VAL A O 1
ATOM 571 N N . SER A 1 73 ? 11.789 -6.005 -10.109 1.00 97.75 73 SER A N 1
ATOM 572 C CA . SER A 1 73 ? 11.413 -6.463 -11.451 1.00 97.75 73 SER A CA 1
ATOM 573 C C . SER A 1 73 ? 11.086 -5.305 -12.396 1.00 97.75 73 SER A C 1
ATOM 575 O O . SER A 1 73 ? 11.498 -5.337 -13.557 1.00 97.75 73 SER A O 1
ATOM 577 N N . ALA A 1 74 ? 10.360 -4.294 -11.917 1.00 96.31 74 ALA A N 1
ATOM 578 C CA . ALA A 1 74 ? 10.022 -3.108 -12.692 1.00 96.31 74 ALA A CA 1
ATOM 579 C C . ALA A 1 74 ? 11.278 -2.296 -13.040 1.00 96.31 74 ALA A C 1
ATOM 581 O O . ALA A 1 74 ? 11.477 -1.983 -14.212 1.00 96.31 74 ALA A O 1
ATOM 582 N N . THR A 1 75 ? 12.166 -2.059 -12.070 1.00 96.06 75 THR A N 1
ATOM 583 C CA . THR A 1 75 ? 13.446 -1.364 -12.278 1.00 96.06 75 THR A CA 1
ATOM 584 C C . THR A 1 75 ? 14.288 -2.062 -13.343 1.00 96.06 75 THR A C 1
ATOM 586 O O . THR A 1 75 ? 14.671 -1.428 -14.322 1.00 96.06 75 THR A O 1
ATOM 589 N N . ARG A 1 76 ? 14.468 -3.388 -13.250 1.00 97.44 76 ARG A N 1
ATOM 590 C CA . ARG A 1 76 ? 15.220 -4.159 -14.262 1.00 97.44 76 ARG A CA 1
ATOM 591 C C . ARG A 1 76 ? 14.622 -4.046 -15.664 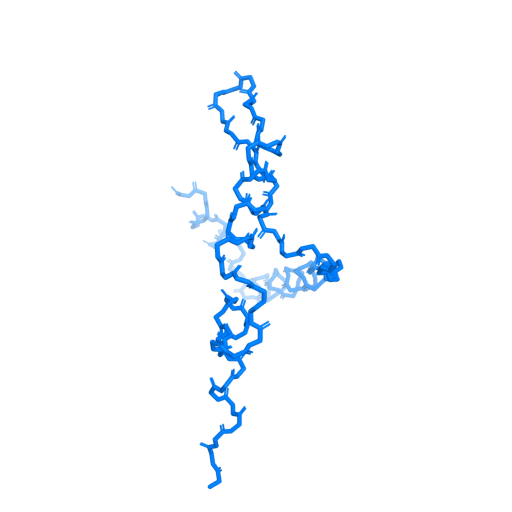1.00 97.44 76 ARG A C 1
ATOM 593 O O . ARG A 1 76 ? 15.356 -3.995 -16.647 1.00 97.44 76 ARG A O 1
ATOM 600 N N . LYS A 1 77 ? 13.290 -4.026 -15.781 1.00 97.56 77 LYS A N 1
ATOM 601 C CA . LYS A 1 77 ? 12.620 -3.832 -17.077 1.00 97.56 77 LYS A CA 1
ATOM 602 C C . LYS A 1 77 ? 12.865 -2.430 -17.629 1.00 97.56 77 LYS A C 1
ATOM 604 O O . LYS A 1 77 ? 13.103 -2.297 -18.823 1.00 97.56 77 LYS A O 1
ATOM 609 N N . LEU A 1 78 ? 12.814 -1.405 -16.782 1.00 96.81 78 LEU A N 1
ATOM 610 C CA . LEU A 1 78 ? 13.074 -0.022 -17.185 1.00 96.81 78 LEU A CA 1
ATOM 611 C C . LEU A 1 78 ? 14.526 0.179 -17.630 1.00 96.81 78 LEU A C 1
ATOM 613 O O . LEU A 1 78 ? 14.758 0.826 -18.650 1.00 96.81 78 LEU A O 1
ATOM 617 N N . GLU A 1 79 ? 15.483 -0.427 -16.926 1.00 96.44 79 GLU A N 1
ATOM 618 C CA . GLU A 1 79 ? 16.898 -0.449 -17.314 1.00 96.44 79 GLU A CA 1
ATOM 619 C C . GLU A 1 79 ? 17.104 -1.144 -18.663 1.00 96.44 79 GLU A C 1
ATOM 621 O O . GLU A 1 79 ? 17.745 -0.586 -19.54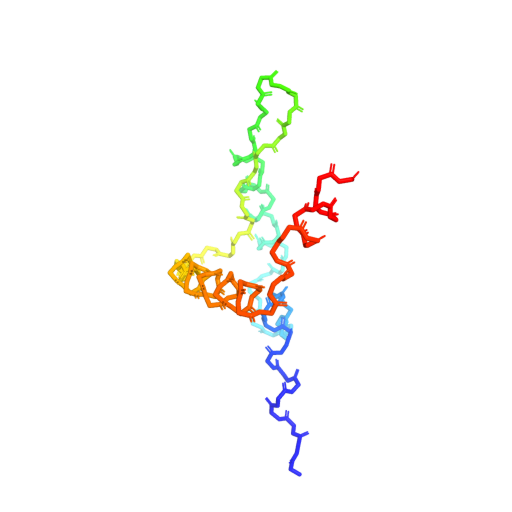9 1.00 96.44 79 GLU A O 1
ATOM 626 N N . ALA A 1 80 ? 16.500 -2.322 -18.860 1.00 96.75 80 ALA A N 1
ATOM 627 C CA . ALA A 1 80 ? 16.585 -3.058 -20.122 1.00 96.75 80 ALA A CA 1
ATOM 628 C C . ALA A 1 80 ? 15.985 -2.286 -21.312 1.00 96.75 80 ALA A C 1
ATOM 630 O O . ALA A 1 80 ? 16.414 -2.468 -22.448 1.00 96.75 80 ALA A O 1
ATOM 631 N N . LEU A 1 81 ? 14.999 -1.422 -21.055 1.00 96.62 81 LEU A N 1
ATOM 632 C CA . LEU A 1 81 ? 14.397 -0.539 -22.054 1.00 96.62 81 LEU A CA 1
ATOM 633 C C . LEU A 1 81 ? 15.148 0.793 -22.216 1.00 96.62 81 LEU A C 1
ATOM 635 O O . LEU A 1 81 ? 14.769 1.579 -23.081 1.00 96.62 81 LEU A O 1
ATOM 639 N N . GLY A 1 82 ? 16.162 1.073 -21.387 1.00 95.75 82 GLY A N 1
ATOM 640 C CA . GLY A 1 82 ? 16.876 2.353 -21.363 1.00 95.75 82 GLY A CA 1
ATOM 641 C C . GLY A 1 82 ? 16.025 3.542 -20.900 1.00 95.75 82 GLY A C 1
ATOM 642 O O . GLY A 1 82 ? 16.390 4.680 -21.161 1.00 95.75 82 GLY A O 1
ATOM 643 N N . ARG A 1 83 ? 14.890 3.293 -20.232 1.00 96.06 83 ARG A N 1
ATOM 644 C CA . ARG A 1 83 ? 13.875 4.306 -19.865 1.00 96.06 83 ARG A CA 1
ATOM 645 C C . ARG A 1 83 ? 13.840 4.640 -18.377 1.00 96.06 83 ARG A C 1
ATOM 647 O O . ARG A 1 83 ? 12.898 5.274 -17.911 1.00 96.06 83 ARG A O 1
ATOM 654 N N . LEU A 1 84 ? 14.830 4.186 -17.612 1.00 94.62 84 LEU A N 1
ATOM 655 C CA . LEU A 1 84 ? 14.855 4.420 -16.168 1.00 94.62 84 LEU A CA 1
ATOM 656 C C . LEU A 1 84 ? 14.885 5.922 -15.841 1.00 94.62 84 LEU A C 1
ATOM 658 O O . LEU A 1 84 ? 14.135 6.366 -14.980 1.00 94.62 84 LEU A O 1
ATOM 662 N N . TYR A 1 85 ? 15.696 6.698 -16.565 1.00 94.19 85 TYR A N 1
ATOM 663 C CA . TYR A 1 85 ? 15.814 8.144 -16.359 1.00 94.19 85 TYR A CA 1
ATOM 664 C C . TYR A 1 85 ? 14.546 8.900 -16.776 1.00 94.19 85 TYR A C 1
ATOM 666 O O . TYR A 1 85 ? 14.064 9.742 -16.029 1.00 94.19 85 TYR A O 1
ATOM 674 N N . ASP A 1 86 ? 13.946 8.540 -17.916 1.00 93.94 86 ASP A N 1
ATOM 675 C CA . ASP A 1 86 ? 12.668 9.114 -18.360 1.00 93.94 86 ASP A CA 1
ATOM 676 C C . ASP A 1 86 ? 11.562 8.902 -17.320 1.00 93.94 86 ASP A C 1
ATOM 678 O O . ASP A 1 86 ? 10.769 9.800 -17.056 1.00 93.94 86 ASP A O 1
ATOM 682 N N . TYR A 1 87 ? 11.512 7.706 -16.724 1.00 92.69 87 TYR A N 1
ATOM 683 C CA . TYR A 1 87 ? 10.543 7.382 -15.681 1.00 92.69 87 TYR A CA 1
ATOM 684 C C . TYR A 1 87 ? 10.798 8.171 -14.391 1.00 92.69 87 TYR A C 1
ATOM 686 O O . TYR A 1 87 ? 9.844 8.629 -13.771 1.00 92.69 87 TYR A O 1
ATOM 694 N N . GLN A 1 88 ? 12.067 8.353 -14.011 1.00 92.81 88 GLN A N 1
ATOM 695 C CA . GLN A 1 88 ? 12.450 9.151 -12.845 1.00 92.81 88 GLN A CA 1
ATOM 696 C C . GLN A 1 88 ? 12.018 10.615 -13.003 1.00 92.81 88 GLN A C 1
ATOM 698 O O . GLN A 1 88 ? 11.400 11.160 -12.098 1.00 92.81 88 GLN A O 1
ATOM 703 N N . ASN A 1 89 ? 12.237 11.209 -14.179 1.00 94.50 89 ASN A N 1
ATOM 704 C CA . ASN A 1 89 ? 11.853 12.598 -14.442 1.00 94.50 89 ASN A CA 1
ATOM 705 C C . ASN A 1 89 ? 10.342 12.842 -14.277 1.00 94.50 89 ASN A C 1
ATOM 707 O O . ASN A 1 89 ? 9.951 13.892 -13.794 1.00 94.50 89 ASN A O 1
ATOM 711 N N . VAL A 1 90 ? 9.491 11.867 -14.620 1.00 94.06 90 VAL A N 1
ATOM 712 C CA . VAL A 1 90 ? 8.028 11.971 -14.430 1.00 94.06 90 VAL A CA 1
ATOM 713 C C . VAL A 1 90 ? 7.622 11.945 -12.951 1.00 94.06 90 VAL A C 1
ATOM 715 O O . VAL A 1 90 ? 6.550 12.433 -12.610 1.00 94.06 90 VAL A O 1
ATOM 718 N N . LEU A 1 91 ? 8.424 11.327 -12.081 1.00 89.31 91 LEU A N 1
ATOM 719 C CA . LEU A 1 91 ? 8.151 11.262 -10.641 1.00 89.31 91 LEU A CA 1
ATOM 720 C C . LEU A 1 91 ? 8.667 12.486 -9.878 1.00 89.31 91 LEU A C 1
ATOM 722 O O . LEU A 1 91 ? 8.186 12.741 -8.776 1.00 89.31 91 LEU A O 1
ATOM 726 N N . ASP A 1 92 ? 9.662 13.175 -10.437 1.00 89.19 92 ASP A N 1
ATOM 727 C CA . ASP A 1 92 ? 10.288 14.353 -9.835 1.00 89.19 92 ASP A CA 1
ATOM 728 C C . ASP A 1 92 ? 9.569 15.675 -10.197 1.00 89.19 92 ASP A C 1
ATOM 730 O O . ASP A 1 92 ? 9.822 16.687 -9.540 1.00 89.19 92 ASP A O 1
ATOM 734 N N . ASP A 1 93 ? 8.679 15.659 -11.200 1.00 68.50 93 ASP A N 1
ATOM 735 C CA . ASP A 1 93 ? 7.750 16.750 -11.569 1.00 68.50 93 ASP A CA 1
ATOM 736 C C . ASP A 1 93 ? 6.509 16.814 -10.648 1.00 68.50 93 ASP A C 1
ATOM 738 O O . ASP A 1 93 ? 6.093 17.945 -10.288 1.00 68.50 93 ASP A O 1
#

Foldseek 3Di:
DPDPPVVVVCVVVPRDDPPPDPPPVVLVVVLVVQQVVQWDQDPVRDIDTDDSDDPPDDDDDDCVVVVVVVVVVVCVVCVVVVNNVVVVVVVVD

pLDDT: mean 76.79, std 16.79, range [44.66, 97.81]

Organism: NCBI:txid39272

Radius of gyration: 21.37 Å; chains: 1; bounding box: 46×40×44 Å

Sequence (93 aa):
MLTLLTLRKLDAIGISDSAECKSREDLEQAALQYFQQSTTRLENGRFEAALPWIQGHPILPSNEEVAMKRLVSATRKLEALGRLYDYQNVLDD

Secondary structure (DSSP, 8-state):
---SSSGGGTGGGT---TTS-S-HHHHHHHHHHHHHHH-EE-TTS-EE----PPTTPPPPPP-HHHHHHHHHHHHHHHHHTT-HHHHHHHHH-